Protein AF-A0A3M1CHD3-F1 (afdb_monomer)

Secondary structure (DSSP, 8-state):
--SSSHHHHHHHHHHHHHHHHHHHHHTT----HHHHHHHHHHHHHHHHHHHHHH-TTB-TTT-PBPPSSPPSB-TTT--BHHHHHHHHH--

Foldseek 3Di:
DPPPVVVVVVVVVLVVLLVVLVVCVVVVHDDDPVSVVSNVVVVVVVVVLVVLLPDPQAQVPPRHGADPPGDQAGPPPRDRRVVSNVVVVVD

Mean predicted aligned error: 11.99 Å

Solvent-accessible surface area (backbone atoms only — not comparable to full-atom values): 5481 Å² total; per-residue (Å²): 142,74,80,71,57,62,67,50,54,58,51,50,54,54,49,53,53,48,52,52,55,52,48,39,49,75,73,66,46,86,72,52,76,66,54,50,51,52,49,51,55,54,54,49,54,55,52,54,48,54,60,36,41,71,37,86,60,26,33,58,82,82,56,48,75,57,62,86,81,77,65,69,41,39,93,83,79,63,47,51,52,67,60,55,49,53,62,61,72,77,108

pLDDT: mean 77.54, std 13.14, range [44.16, 94.75]

Structure (mmCIF, N/CA/C/O backbone):
data_AF-A0A3M1CHD3-F1
#
_entry.id   AF-A0A3M1CHD3-F1
#
loop_
_atom_site.group_PDB
_atom_site.id
_atom_site.type_symbol
_atom_site.label_atom_id
_atom_site.label_alt_id
_atom_site.label_comp_id
_atom_site.label_asym_id
_atom_site.label_entity_id
_atom_site.label_seq_id
_atom_site.pdbx_PDB_ins_code
_atom_site.Cartn_x
_atom_site.Cartn_y
_atom_site.Cartn_z
_atom_site.occupancy
_atom_site.B_iso_or_equiv
_atom_site.auth_seq_id
_atom_site.auth_comp_id
_atom_site.auth_asym_id
_atom_site.auth_atom_id
_atom_site.pdbx_PDB_model_num
ATOM 1 N N . MET A 1 1 ? -11.550 3.774 -26.244 1.00 45.66 1 MET A N 1
ATOM 2 C CA . MET A 1 1 ? -10.382 3.911 -25.337 1.00 45.66 1 MET A CA 1
ATOM 3 C C . MET A 1 1 ? -10.854 4.190 -23.895 1.00 45.66 1 MET A C 1
ATOM 5 O O . MET A 1 1 ? -10.358 5.096 -23.253 1.00 45.66 1 MET A O 1
ATOM 9 N N . GLU A 1 2 ? -11.806 3.422 -23.341 1.00 44.50 2 GLU A N 1
ATOM 10 C CA . GLU A 1 2 ? -12.529 3.857 -22.115 1.00 44.50 2 GLU A CA 1
ATOM 11 C C . GLU A 1 2 ? -12.427 2.908 -20.908 1.00 44.50 2 GLU A C 1
ATOM 13 O O . GLU A 1 2 ? -12.875 3.236 -19.817 1.00 44.50 2 GLU A O 1
ATOM 18 N N . LYS A 1 3 ? -11.791 1.737 -21.038 1.00 44.56 3 LYS A N 1
ATOM 19 C CA . LYS A 1 3 ? -11.755 0.739 -19.946 1.00 44.56 3 LYS A CA 1
ATOM 20 C C . LYS A 1 3 ? -10.585 0.882 -18.961 1.00 44.56 3 LYS A C 1
ATOM 22 O O . LYS A 1 3 ? -10.537 0.146 -17.982 1.00 44.56 3 LYS A O 1
ATOM 27 N N . LEU A 1 4 ? -9.646 1.802 -19.197 1.00 44.16 4 LEU A N 1
ATOM 28 C CA . LEU A 1 4 ? -8.440 1.967 -18.365 1.00 44.16 4 LEU A CA 1
ATOM 29 C C . LEU A 1 4 ? -8.609 2.966 -17.209 1.00 44.16 4 LEU A C 1
ATOM 31 O O . LEU A 1 4 ? -7.884 2.862 -16.220 1.00 44.16 4 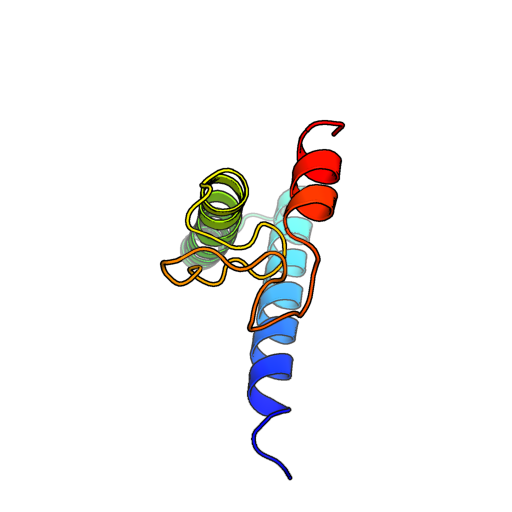LEU A O 1
ATOM 35 N N . LEU A 1 5 ? -9.580 3.880 -17.293 1.00 46.47 5 LEU A N 1
ATOM 36 C CA . LEU A 1 5 ? -9.817 4.902 -16.264 1.00 46.47 5 LEU A CA 1
ATOM 37 C C . LEU A 1 5 ? -10.541 4.340 -15.029 1.00 46.47 5 LEU A C 1
ATOM 39 O O . LEU A 1 5 ? -10.211 4.693 -13.900 1.00 46.47 5 LEU A O 1
ATOM 43 N N . SER A 1 6 ? -11.424 3.354 -15.215 1.00 54.28 6 SER A N 1
ATOM 44 C CA . SER A 1 6 ? -12.226 2.784 -14.120 1.00 54.28 6 SER A CA 1
ATOM 45 C C . SER A 1 6 ? -11.381 2.126 -13.021 1.00 54.28 6 SER A C 1
ATOM 47 O O . SER A 1 6 ? -11.704 2.195 -11.836 1.00 54.28 6 SER A O 1
ATOM 49 N N . GLY A 1 7 ? -10.260 1.501 -13.391 1.00 54.84 7 GLY A N 1
ATOM 50 C CA . GLY A 1 7 ? -9.362 0.847 -12.440 1.00 54.84 7 GLY A CA 1
ATOM 51 C C . GLY A 1 7 ? -8.510 1.819 -11.621 1.00 54.84 7 GLY A C 1
ATOM 52 O O . GLY A 1 7 ? -8.024 1.434 -10.553 1.00 54.84 7 GLY A O 1
ATOM 53 N N . PHE A 1 8 ? -8.310 3.042 -12.116 1.00 58.81 8 PHE A N 1
ATOM 54 C CA . PHE A 1 8 ? -7.578 4.098 -11.419 1.00 58.81 8 PHE A CA 1
ATOM 55 C C . PHE A 1 8 ? -8.486 4.793 -10.400 1.00 58.81 8 PHE A C 1
ATOM 57 O O . PHE A 1 8 ? -8.121 4.869 -9.226 1.00 58.81 8 PHE A O 1
ATOM 64 N N . ASP A 1 9 ? -9.714 5.136 -10.798 1.00 67.00 9 ASP A N 1
ATOM 65 C CA . ASP A 1 9 ? -10.734 5.724 -9.918 1.00 67.00 9 ASP A CA 1
ATOM 66 C C . ASP A 1 9 ? -11.037 4.854 -8.695 1.00 67.00 9 ASP A C 1
ATOM 68 O O . ASP A 1 9 ? -11.099 5.332 -7.562 1.00 67.00 9 ASP A O 1
ATOM 72 N N . VAL A 1 10 ? -11.152 3.536 -8.887 1.00 69.56 10 VAL A N 1
ATOM 73 C CA . VAL A 1 10 ? -11.402 2.603 -7.777 1.00 69.56 10 VAL A CA 1
ATOM 74 C C . VAL A 1 10 ? -10.227 2.552 -6.794 1.00 69.56 10 VAL A C 1
ATOM 76 O O . VAL A 1 10 ? -10.432 2.336 -5.597 1.00 69.56 10 VAL A O 1
ATOM 79 N N . ARG A 1 11 ? -8.984 2.727 -7.262 1.00 69.69 11 ARG A N 1
ATOM 80 C CA . ARG A 1 11 ? -7.810 2.766 -6.374 1.00 69.69 11 ARG A CA 1
ATOM 81 C C . ARG A 1 11 ? -7.718 4.087 -5.627 1.00 69.69 11 ARG A C 1
ATOM 83 O O . ARG A 1 11 ? -7.425 4.049 -4.435 1.00 69.69 11 ARG A O 1
ATOM 90 N N . LEU A 1 12 ? -7.989 5.203 -6.300 1.00 74.12 12 LEU A N 1
ATOM 91 C CA . LEU A 1 12 ? -7.967 6.531 -5.696 1.00 74.12 12 LEU A CA 1
ATOM 92 C C . LEU A 1 12 ? -9.020 6.644 -4.588 1.00 74.12 12 LEU A C 1
ATOM 94 O O . LEU A 1 12 ? -8.660 6.920 -3.448 1.00 74.12 12 LEU A O 1
ATOM 98 N N . ARG A 1 13 ? -10.268 6.239 -4.857 1.00 74.62 13 ARG A N 1
ATOM 99 C CA . ARG A 1 13 ? -11.333 6.204 -3.836 1.00 74.62 13 ARG A CA 1
ATOM 100 C C . ARG A 1 13 ? -10.988 5.340 -2.625 1.00 74.62 13 ARG A C 1
ATOM 102 O O . ARG A 1 13 ? -11.329 5.666 -1.493 1.00 74.62 13 ARG A O 1
ATOM 109 N N . ARG A 1 14 ? -10.304 4.210 -2.839 1.00 75.50 14 ARG A N 1
ATOM 110 C CA . ARG A 1 14 ? -9.834 3.355 -1.732 1.00 75.50 14 ARG A CA 1
ATOM 111 C C . ARG A 1 14 ? -8.747 4.030 -0.900 1.00 75.50 14 ARG A C 1
ATOM 113 O O . ARG A 1 14 ? -8.666 3.755 0.294 1.00 75.50 14 ARG A O 1
ATOM 120 N N . LEU A 1 15 ? -7.903 4.851 -1.522 1.00 77.44 15 LEU A N 1
ATOM 121 C CA . LEU A 1 15 ? -6.874 5.618 -0.827 1.00 77.44 15 LEU A CA 1
ATOM 122 C C . LEU A 1 15 ? -7.511 6.729 0.013 1.00 77.44 15 LEU A C 1
ATOM 124 O O . LEU A 1 15 ? -7.194 6.835 1.192 1.00 77.44 15 LEU A O 1
ATOM 128 N N . GLU A 1 16 ? -8.446 7.484 -0.562 1.00 81.44 16 GLU A N 1
ATOM 129 C CA . GLU A 1 16 ? -9.187 8.552 0.126 1.00 81.44 16 GLU A CA 1
ATOM 130 C C . GLU A 1 16 ? -9.897 8.022 1.377 1.00 81.44 16 GLU A C 1
ATOM 132 O O . GLU A 1 16 ? -9.697 8.544 2.469 1.00 81.44 16 GLU A O 1
ATOM 137 N N . GLN A 1 17 ? -10.610 6.896 1.254 1.00 81.12 17 GLN A N 1
ATOM 138 C CA . GLN A 1 17 ? -11.255 6.235 2.396 1.00 81.12 17 GLN A CA 1
ATOM 139 C C . GLN A 1 17 ? -10.259 5.783 3.474 1.00 81.12 17 GLN A C 1
ATOM 141 O O . GLN A 1 17 ? -10.575 5.791 4.659 1.00 81.12 17 GLN A O 1
ATOM 146 N N . CYS A 1 18 ? -9.053 5.357 3.089 1.00 81.25 18 CYS A N 1
ATOM 147 C CA . CYS A 1 18 ? -8.001 5.026 4.053 1.00 81.25 18 CYS A CA 1
ATOM 148 C C . CYS A 1 18 ? -7.544 6.258 4.833 1.00 81.25 18 CYS A C 1
ATOM 150 O O . CYS A 1 18 ? -7.358 6.176 6.044 1.00 81.25 18 CYS A O 1
ATOM 152 N N . VAL A 1 19 ? -7.324 7.367 4.126 1.00 83.81 19 VAL A N 1
ATOM 153 C CA . VAL A 1 19 ? -6.876 8.627 4.723 1.00 83.81 19 VAL A CA 1
ATOM 154 C C . VAL A 1 19 ? -7.931 9.152 5.692 1.00 83.81 19 VAL A C 1
ATOM 156 O O . VAL A 1 19 ? -7.577 9.518 6.807 1.00 83.81 19 VAL A O 1
ATOM 159 N N . GLU A 1 20 ? -9.211 9.097 5.320 1.00 85.50 20 GLU A N 1
ATOM 160 C CA . GLU A 1 20 ? -10.323 9.490 6.194 1.00 85.50 20 GLU A CA 1
ATOM 161 C C . GLU A 1 20 ? -10.346 8.674 7.496 1.00 85.50 20 GLU A C 1
ATOM 163 O O . GLU A 1 20 ? -10.357 9.246 8.584 1.00 85.50 20 GLU A O 1
ATOM 168 N N . LEU A 1 21 ? -10.271 7.339 7.411 1.00 83.75 21 LEU A N 1
ATOM 169 C CA . LEU A 1 21 ? -10.275 6.473 8.598 1.00 83.75 21 LEU A CA 1
ATOM 170 C C . LEU A 1 21 ? -9.061 6.708 9.508 1.00 83.75 21 LEU A C 1
ATOM 172 O O . LEU A 1 21 ? -9.188 6.685 10.731 1.00 83.75 21 LEU A O 1
ATOM 176 N N . LEU A 1 22 ? -7.882 6.941 8.924 1.00 83.12 22 LEU A N 1
ATOM 177 C CA . LEU A 1 22 ? -6.675 7.270 9.687 1.00 83.12 22 LEU A CA 1
ATOM 178 C C . LEU A 1 22 ? -6.786 8.638 10.367 1.00 83.12 22 LEU A C 1
ATOM 180 O O . LEU A 1 22 ? -6.353 8.772 11.509 1.00 83.12 22 LEU A O 1
ATOM 184 N N . ALA A 1 23 ? -7.374 9.627 9.690 1.00 81.25 23 ALA A N 1
ATOM 185 C CA . ALA A 1 23 ? -7.602 10.955 10.247 1.00 81.25 23 ALA A CA 1
ATOM 186 C C . ALA A 1 23 ? -8.566 10.896 11.438 1.00 81.25 23 ALA A C 1
ATOM 188 O O . ALA A 1 23 ? -8.228 11.405 12.503 1.00 81.25 23 ALA A O 1
ATOM 189 N N . ARG A 1 24 ? -9.695 10.187 11.303 1.00 83.19 24 ARG A N 1
ATOM 190 C CA . ARG A 1 24 ? -10.637 9.943 12.409 1.00 83.19 24 ARG A CA 1
ATOM 191 C C . ARG A 1 24 ? -9.946 9.324 13.620 1.00 83.19 24 ARG A C 1
ATOM 193 O O . ARG A 1 24 ? -10.043 9.842 14.729 1.00 83.19 24 ARG A O 1
ATOM 200 N N . GLN A 1 25 ? -9.168 8.263 13.401 1.00 82.69 25 GLN A N 1
ATOM 201 C CA . GLN A 1 25 ? -8.438 7.606 14.485 1.00 82.69 25 GLN A CA 1
ATOM 202 C C . GLN A 1 25 ? -7.399 8.530 15.146 1.00 82.69 25 GLN A C 1
ATOM 204 O O . GLN A 1 25 ? -7.229 8.479 16.362 1.00 82.69 25 GLN A O 1
ATOM 209 N N . ALA A 1 26 ? -6.706 9.372 14.373 1.00 76.12 26 ALA A N 1
ATOM 210 C CA . ALA A 1 26 ? -5.728 10.332 14.892 1.00 76.12 26 ALA A CA 1
ATOM 211 C C . ALA A 1 26 ? -6.379 11.482 15.679 1.00 76.12 26 ALA A C 1
ATOM 213 O O . ALA A 1 26 ? -5.791 11.970 16.642 1.00 76.12 26 ALA A O 1
A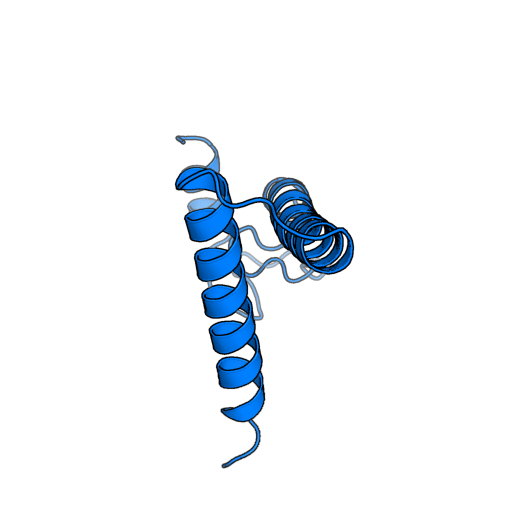TOM 214 N N . LEU A 1 27 ? -7.596 11.878 15.299 1.00 86.19 27 LEU A N 1
ATOM 215 C CA . LEU A 1 27 ? -8.416 12.863 16.010 1.00 86.19 27 LEU A CA 1
ATOM 216 C C . LEU A 1 27 ? -9.109 12.281 17.256 1.00 86.19 27 LEU A C 1
ATOM 218 O O . LEU A 1 27 ? -9.814 13.000 17.958 1.00 86.19 27 LEU A O 1
ATOM 222 N N . GLY A 1 28 ? -8.891 10.997 17.559 1.00 82.25 28 GLY A N 1
ATOM 223 C CA . GLY A 1 28 ? -9.461 10.326 18.727 1.00 82.25 28 GLY A CA 1
ATOM 224 C C . GLY A 1 28 ? -10.903 9.856 18.538 1.00 82.25 28 GLY A C 1
ATOM 225 O O . GLY A 1 28 ? -11.527 9.413 19.503 1.00 82.25 28 GLY A O 1
ATOM 226 N N . GLU A 1 29 ? -11.437 9.909 17.316 1.00 82.31 29 GLU A N 1
ATOM 227 C CA . GLU A 1 29 ? -12.740 9.327 17.005 1.00 82.31 29 GLU A CA 1
ATOM 228 C C . GLU A 1 29 ? -12.659 7.794 17.105 1.00 82.31 29 GLU A C 1
ATOM 230 O O . GLU A 1 29 ? -11.714 7.155 16.623 1.00 82.31 29 GLU A O 1
ATOM 235 N N . GL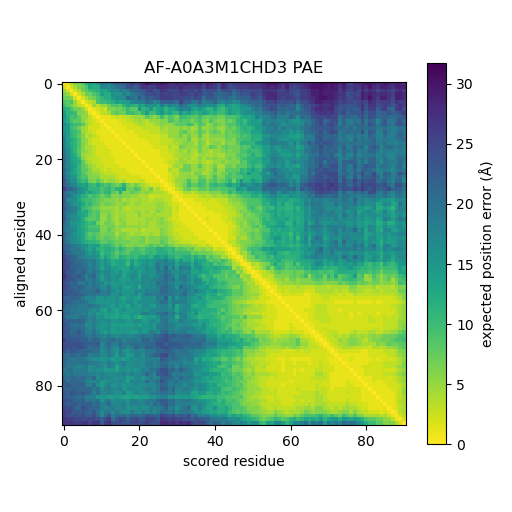N A 1 30 ? -13.655 7.179 17.748 1.00 84.00 30 GLN A N 1
ATOM 236 C CA . GLN A 1 30 ? -13.737 5.723 17.834 1.00 84.00 30 GLN A CA 1
ATOM 237 C C . GLN A 1 30 ? -14.189 5.148 16.493 1.00 84.00 30 GLN A C 1
ATOM 239 O O . GLN A 1 30 ? -15.336 5.316 16.092 1.00 84.00 30 GLN A O 1
ATOM 244 N N . LEU A 1 31 ? -13.285 4.427 15.831 1.00 83.19 31 LEU A N 1
ATOM 245 C CA . LEU A 1 31 ? -13.618 3.622 14.660 1.00 83.19 31 LEU A CA 1
ATOM 246 C C . LEU A 1 31 ? -14.424 2.385 15.065 1.00 83.19 31 LEU A C 1
ATOM 248 O O . LEU A 1 31 ? -14.067 1.679 16.017 1.00 83.19 31 LEU A O 1
ATOM 252 N N . ASP A 1 32 ? -15.454 2.058 14.291 1.00 86.62 32 ASP A N 1
ATOM 253 C CA . ASP A 1 32 ? -16.206 0.826 14.494 1.00 86.62 32 ASP A CA 1
ATOM 254 C C . ASP A 1 32 ? -15.396 -0.429 14.074 1.00 86.62 32 ASP A C 1
ATOM 256 O O . ASP A 1 32 ? -14.309 -0.374 13.481 1.00 86.62 32 ASP A O 1
ATOM 260 N N . ARG A 1 33 ? -15.918 -1.626 14.387 1.00 83.06 33 ARG A N 1
ATOM 261 C CA . ARG A 1 33 ? -15.248 -2.902 14.052 1.00 83.06 33 ARG A CA 1
ATOM 262 C C . ARG A 1 33 ? -15.065 -3.110 12.542 1.00 83.06 33 ARG A C 1
ATOM 264 O O . ARG A 1 33 ? -14.091 -3.745 12.125 1.00 83.06 33 ARG A O 1
ATOM 271 N N . THR A 1 34 ? -15.990 -2.618 11.729 1.00 85.62 34 THR A N 1
ATOM 272 C CA . THR A 1 34 ? -15.975 -2.735 10.266 1.00 85.62 34 THR A CA 1
ATOM 273 C C . THR A 1 34 ? -14.905 -1.827 9.667 1.00 85.62 34 THR A C 1
ATOM 275 O O . THR A 1 34 ? -14.112 -2.275 8.832 1.00 85.62 34 THR A O 1
ATOM 278 N N . GLU A 1 35 ? -14.841 -0.584 10.131 1.00 83.88 35 GLU A N 1
ATOM 279 C CA . GLU A 1 35 ? -13.855 0.432 9.774 1.00 83.88 35 GLU A CA 1
ATOM 280 C C . GLU A 1 35 ? -12.440 -0.021 10.144 1.00 83.88 35 GLU A C 1
ATOM 282 O O . GLU A 1 35 ? -11.561 -0.077 9.277 1.00 83.88 35 GLU A O 1
ATOM 287 N N . LEU A 1 36 ? -12.237 -0.490 11.381 1.00 82.12 36 LEU A N 1
ATOM 288 C CA . LEU A 1 36 ? -10.974 -1.095 11.819 1.00 82.12 36 LEU A CA 1
ATOM 289 C C . LEU A 1 36 ? -10.587 -2.299 10.952 1.00 82.12 36 LEU A C 1
ATOM 291 O O . LEU A 1 36 ? -9.426 -2.457 10.561 1.00 82.12 36 LEU A O 1
ATOM 295 N N . GLY A 1 37 ? -11.552 -3.158 10.619 1.00 83.94 37 GLY A N 1
ATOM 296 C CA . GLY A 1 37 ? -11.334 -4.306 9.743 1.00 83.94 37 GLY A CA 1
ATOM 297 C C . GLY A 1 37 ? -10.913 -3.904 8.326 1.00 83.94 37 GLY A C 1
ATOM 298 O O . GLY A 1 37 ? -10.048 -4.555 7.727 1.00 83.94 37 GLY A O 1
ATOM 299 N N . ARG A 1 38 ? -11.494 -2.830 7.782 1.00 82.31 38 ARG A N 1
ATOM 300 C CA . ARG A 1 38 ? -11.138 -2.272 6.471 1.00 82.31 38 ARG A CA 1
ATOM 301 C C . ARG A 1 38 ? -9.730 -1.680 6.502 1.00 82.31 38 ARG A C 1
ATOM 303 O O . ARG A 1 38 ? -8.918 -2.029 5.639 1.00 82.31 38 ARG A O 1
ATOM 310 N N . LEU A 1 39 ? -9.418 -0.884 7.522 1.00 80.44 39 LEU A N 1
ATOM 311 C CA . LEU A 1 39 ? -8.105 -0.275 7.709 1.00 80.44 39 LEU A CA 1
ATOM 312 C C . LEU A 1 39 ? -7.003 -1.340 7.828 1.00 80.44 39 LEU A C 1
ATOM 314 O O . LEU A 1 39 ? -6.022 -1.306 7.084 1.00 80.44 39 LEU A O 1
ATOM 318 N N . ARG A 1 40 ? -7.204 -2.367 8.668 1.00 79.69 40 ARG A N 1
ATOM 319 C CA . ARG A 1 40 ? -6.266 -3.498 8.810 1.00 79.69 40 ARG A CA 1
ATOM 320 C C . ARG A 1 40 ? -6.007 -4.218 7.488 1.00 79.69 40 ARG A C 1
ATOM 322 O O . ARG A 1 40 ? -4.857 -4.520 7.175 1.00 79.69 40 ARG A O 1
ATOM 329 N N . ARG A 1 41 ? -7.046 -4.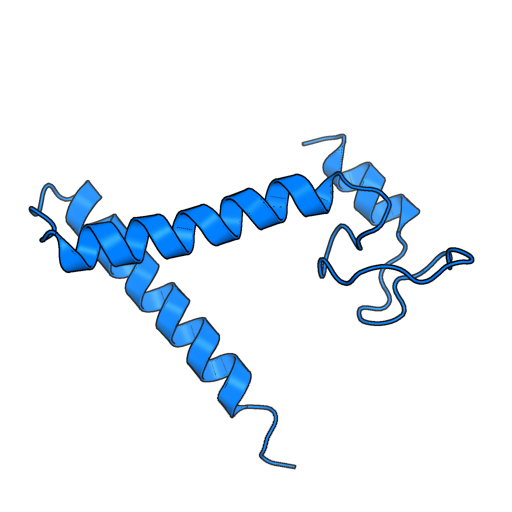486 6.686 1.00 78.75 41 ARG A N 1
ATOM 330 C CA . ARG A 1 41 ? -6.884 -5.144 5.373 1.00 78.75 41 ARG A CA 1
ATOM 331 C C . ARG A 1 41 ? -6.077 -4.294 4.395 1.00 78.75 41 ARG A C 1
ATOM 333 O O . ARG A 1 41 ? -5.305 -4.846 3.611 1.00 78.75 41 ARG A O 1
ATOM 340 N N . LEU A 1 42 ? -6.267 -2.979 4.407 1.00 73.06 42 LEU A N 1
ATOM 341 C CA . LEU A 1 42 ? -5.566 -2.066 3.505 1.00 73.06 42 LEU A CA 1
ATOM 342 C C . LEU A 1 42 ? -4.099 -1.890 3.923 1.00 73.06 42 LEU A C 1
ATOM 344 O O . LEU A 1 42 ? -3.215 -2.049 3.081 1.00 73.06 42 LEU A O 1
ATOM 348 N N . LEU A 1 43 ? -3.830 -1.713 5.221 1.00 71.69 43 LEU A N 1
ATOM 349 C CA . LEU A 1 43 ? -2.471 -1.669 5.777 1.00 71.69 43 LEU A CA 1
ATOM 350 C C . LEU A 1 43 ? -1.720 -3.007 5.637 1.00 71.69 43 LEU A C 1
ATOM 352 O O . LEU A 1 43 ? -0.512 -3.045 5.409 1.00 71.69 43 LEU A O 1
ATOM 356 N N . GLY A 1 44 ? -2.423 -4.139 5.723 1.00 68.00 44 GLY A N 1
ATOM 357 C CA . GLY A 1 44 ? -1.827 -5.452 5.468 1.00 68.00 44 GLY A CA 1
ATOM 358 C C . GLY A 1 44 ? -1.298 -5.578 4.035 1.00 68.00 44 GLY A C 1
ATOM 359 O O . GLY A 1 44 ? -0.186 -6.059 3.819 1.00 68.00 44 GLY A O 1
ATOM 360 N N . LYS A 1 45 ? -2.054 -5.074 3.049 1.00 64.75 45 LYS A N 1
ATOM 361 C CA . LYS A 1 45 ? -1.654 -5.087 1.631 1.00 64.75 45 LYS A CA 1
ATOM 362 C C . LYS A 1 45 ? -0.454 -4.183 1.348 1.00 64.75 45 LYS A C 1
ATOM 364 O O . LYS A 1 45 ? 0.381 -4.546 0.519 1.00 64.75 45 LYS A O 1
ATOM 369 N N . THR A 1 46 ? -0.328 -3.048 2.037 1.00 60.53 46 THR A N 1
ATOM 370 C CA . THR A 1 46 ? 0.854 -2.180 1.906 1.00 60.53 46 THR A CA 1
ATOM 371 C C . THR A 1 46 ? 2.098 -2.825 2.522 1.00 60.53 46 THR A C 1
ATOM 373 O O . THR A 1 46 ? 3.158 -2.799 1.893 1.00 60.53 46 THR A O 1
ATOM 376 N N . ARG A 1 47 ? 1.970 -3.517 3.667 1.00 56.75 47 ARG A N 1
ATOM 377 C CA . ARG A 1 47 ? 3.057 -4.319 4.268 1.00 56.75 47 ARG A CA 1
ATOM 378 C C . ARG A 1 47 ? 3.530 -5.463 3.369 1.00 56.75 47 ARG A C 1
ATOM 380 O O . ARG A 1 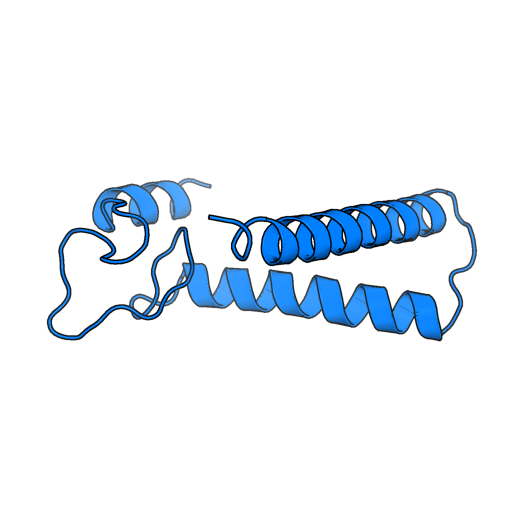47 ? 4.730 -5.632 3.184 1.00 56.75 47 ARG A O 1
ATOM 387 N N . SER A 1 48 ? 2.621 -6.217 2.745 1.00 55.72 48 SER A N 1
ATOM 38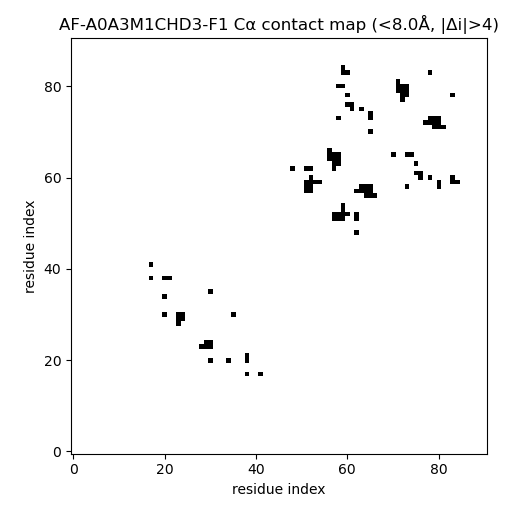8 C CA . SER A 1 48 ? 3.010 -7.255 1.771 1.00 55.72 48 SER A CA 1
ATOM 389 C C . SER A 1 48 ? 3.751 -6.672 0.565 1.00 55.72 48 SER A C 1
ATOM 391 O O . SER A 1 48 ? 4.623 -7.327 -0.007 1.00 55.72 48 SER A O 1
ATOM 393 N N . GLY A 1 49 ? 3.430 -5.431 0.193 1.00 57.09 49 GLY A N 1
ATOM 394 C CA . GLY A 1 49 ? 4.169 -4.697 -0.820 1.00 57.09 49 GLY A CA 1
ATOM 395 C C . GLY A 1 49 ? 5.620 -4.429 -0.422 1.00 57.09 49 GLY A C 1
ATOM 396 O O . GLY A 1 49 ? 6.493 -4.552 -1.275 1.00 57.09 49 GLY A O 1
ATOM 397 N N . SER A 1 50 ? 5.916 -4.142 0.853 1.00 58.34 50 SER A N 1
ATOM 398 C CA . SER A 1 50 ? 7.303 -3.932 1.304 1.00 58.34 50 SER A CA 1
ATOM 399 C C . SER A 1 50 ? 8.129 -5.223 1.255 1.00 58.34 50 SER A C 1
ATOM 401 O O . SER A 1 50 ? 9.241 -5.207 0.731 1.00 58.34 50 SER A O 1
ATOM 403 N N . ALA A 1 51 ? 7.556 -6.364 1.659 1.00 60.19 51 ALA A N 1
ATOM 404 C CA . ALA A 1 51 ? 8.216 -7.668 1.539 1.00 60.19 51 ALA A CA 1
ATOM 405 C C . ALA A 1 51 ? 8.500 -8.043 0.070 1.00 60.19 51 ALA A C 1
ATOM 407 O O . ALA A 1 51 ? 9.535 -8.620 -0.256 1.00 60.19 51 ALA A O 1
ATOM 408 N N . ARG A 1 52 ? 7.606 -7.670 -0.856 1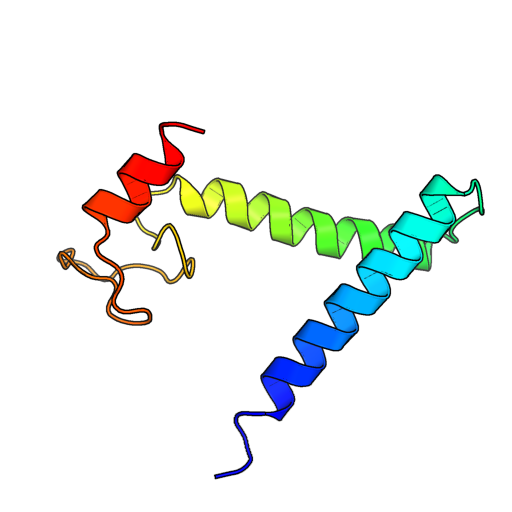.00 64.25 52 ARG A N 1
ATOM 409 C CA . ARG A 1 52 ? 7.827 -7.861 -2.299 1.00 64.25 52 ARG A CA 1
ATOM 410 C C . ARG A 1 52 ? 8.854 -6.895 -2.886 1.00 64.25 52 ARG A C 1
ATOM 412 O O . ARG A 1 52 ? 9.484 -7.245 -3.878 1.00 64.25 52 ARG A O 1
ATOM 419 N N . ARG A 1 53 ? 9.047 -5.703 -2.308 1.00 67.69 53 ARG A N 1
ATOM 420 C CA . ARG A 1 53 ? 10.065 -4.741 -2.774 1.00 67.69 53 ARG A CA 1
ATOM 421 C C . ARG A 1 53 ? 11.488 -5.270 -2.583 1.00 67.69 53 ARG A C 1
ATOM 423 O O . ARG A 1 53 ? 12.352 -4.971 -3.407 1.00 67.69 53 ARG A O 1
ATOM 430 N N . THR A 1 54 ? 11.725 -6.076 -1.547 1.00 69.56 54 THR A N 1
ATOM 431 C CA . THR A 1 54 ? 13.041 -6.671 -1.262 1.00 69.56 54 THR A CA 1
ATOM 432 C C . THR A 1 54 ? 13.266 -8.014 -1.971 1.00 69.56 54 THR A C 1
ATOM 434 O O . THR A 1 54 ? 14.409 -8.337 -2.303 1.00 69.56 54 THR A O 1
ATOM 437 N N . ASP A 1 55 ? 12.211 -8.771 -2.310 1.00 82.19 55 ASP A N 1
ATOM 438 C CA . ASP A 1 55 ? 12.343 -10.020 -3.077 1.00 82.19 55 ASP A CA 1
ATOM 439 C C . ASP A 1 55 ? 12.828 -9.745 -4.516 1.00 82.19 55 ASP A C 1
ATOM 441 O O . ASP A 1 55 ? 12.230 -9.012 -5.312 1.00 82.19 55 ASP A O 1
ATOM 445 N N . ARG A 1 56 ? 13.942 -10.381 -4.895 1.00 84.94 56 ARG A N 1
ATOM 446 C CA . ARG A 1 56 ? 14.544 -10.214 -6.222 1.00 84.94 56 ARG A CA 1
ATOM 447 C C . ARG A 1 56 ? 13.689 -10.768 -7.373 1.00 84.94 56 ARG A C 1
ATOM 449 O O . ARG A 1 56 ? 13.960 -10.447 -8.529 1.00 84.94 56 ARG A O 1
ATOM 456 N N . ARG A 1 57 ? 12.673 -11.585 -7.084 1.00 89.50 57 ARG A N 1
ATOM 457 C CA . ARG A 1 57 ? 11.697 -12.113 -8.055 1.00 89.50 57 ARG A CA 1
ATOM 458 C C . ARG A 1 57 ? 10.646 -11.090 -8.473 1.00 89.50 57 ARG A C 1
ATOM 460 O O . ARG A 1 57 ? 9.916 -11.360 -9.420 1.00 89.50 57 ARG A O 1
ATOM 467 N N . TYR A 1 58 ? 10.575 -9.935 -7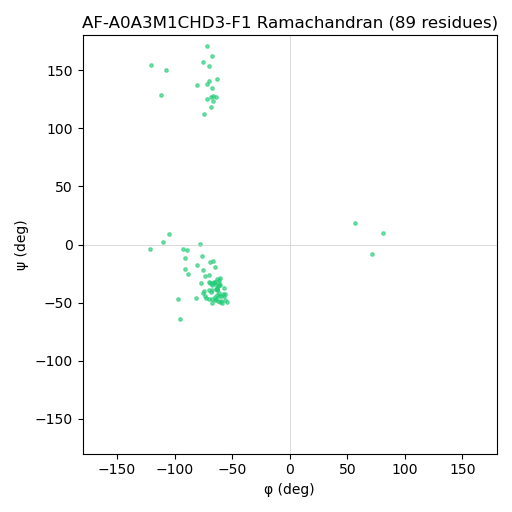.816 1.00 89.31 58 TYR A N 1
ATOM 468 C CA . TYR A 1 58 ? 9.614 -8.885 -8.131 1.00 89.31 58 TYR A CA 1
ATOM 469 C C . TYR A 1 58 ? 10.317 -7.578 -8.503 1.00 89.31 58 TYR A C 1
ATOM 471 O O . TYR A 1 58 ? 11.468 -7.318 -8.129 1.00 89.31 58 TYR A O 1
ATOM 479 N N . CYS A 1 59 ? 9.621 -6.756 -9.287 1.00 88.31 59 CYS A N 1
ATOM 480 C CA . CYS A 1 59 ? 10.043 -5.393 -9.560 1.00 88.31 59 CYS A CA 1
ATOM 481 C C . CYS A 1 59 ? 9.925 -4.552 -8.274 1.00 88.31 59 CYS A C 1
ATOM 483 O O . CYS A 1 59 ? 8.839 -4.490 -7.701 1.00 88.31 59 CYS A O 1
ATOM 485 N N . PRO A 1 60 ? 10.982 -3.846 -7.842 1.00 86.88 60 PRO A N 1
ATOM 486 C CA . PRO A 1 60 ? 10.935 -3.003 -6.644 1.00 86.88 60 PRO A CA 1
ATOM 487 C C . PRO A 1 60 ? 9.972 -1.807 -6.760 1.00 86.88 60 PRO A C 1
ATOM 489 O O . PRO A 1 60 ? 9.563 -1.254 -5.746 1.00 86.88 60 PRO A O 1
ATOM 492 N N . VAL A 1 61 ? 9.597 -1.411 -7.981 1.00 86.88 61 VAL A N 1
ATOM 493 C CA . VAL A 1 61 ? 8.717 -0.257 -8.229 1.00 86.88 61 VAL A CA 1
ATOM 494 C C . VAL A 1 61 ? 7.266 -0.700 -8.386 1.00 86.88 61 VAL A C 1
ATOM 496 O O . VAL A 1 61 ? 6.420 -0.369 -7.562 1.00 86.88 61 VAL A O 1
ATOM 499 N N . CYS A 1 62 ? 6.968 -1.492 -9.421 1.00 84.81 62 CYS A N 1
ATOM 500 C CA . CYS A 1 62 ? 5.594 -1.891 -9.740 1.00 84.81 62 CYS A CA 1
ATOM 501 C C . CYS A 1 62 ? 5.170 -3.228 -9.114 1.00 84.81 62 CYS A C 1
ATOM 503 O O . CYS A 1 62 ? 4.031 -3.646 -9.298 1.00 84.81 62 CYS A O 1
ATOM 505 N N . GLN A 1 63 ? 6.079 -3.928 -8.421 1.00 87.25 63 GLN A N 1
ATOM 506 C CA . GLN A 1 63 ? 5.839 -5.222 -7.761 1.00 87.25 63 GLN A CA 1
ATOM 507 C C . GLN A 1 63 ? 5.328 -6.339 -8.678 1.00 87.25 63 GLN A C 1
ATOM 509 O O . GLN A 1 63 ? 4.834 -7.360 -8.199 1.00 87.25 63 GLN A O 1
ATOM 514 N N . THR A 1 64 ? 5.489 -6.194 -9.995 1.00 86.62 64 THR A N 1
ATOM 515 C CA . THR A 1 64 ? 5.216 -7.279 -10.941 1.00 86.62 64 THR A CA 1
ATOM 516 C C . THR A 1 64 ? 6.276 -8.370 -10.799 1.00 86.62 64 THR A C 1
ATOM 518 O O . THR A 1 64 ? 7.460 -8.067 -10.622 1.00 86.62 64 THR A O 1
ATOM 521 N N . ARG A 1 65 ? 5.863 -9.640 -10.880 1.00 90.19 65 ARG A N 1
ATOM 522 C CA . ARG A 1 65 ? 6.781 -10.785 -10.894 1.00 90.19 65 ARG A CA 1
ATOM 523 C C . ARG A 1 65 ? 7.645 -10.728 -12.154 1.00 90.19 65 ARG A C 1
ATOM 525 O O . ARG A 1 65 ? 7.129 -10.612 -13.260 1.00 90.19 65 ARG A O 1
ATOM 532 N N . LEU A 1 66 ? 8.958 -10.783 -11.980 1.00 90.69 66 LEU A N 1
ATOM 533 C CA . LEU A 1 66 ? 9.914 -10.720 -13.077 1.00 90.69 66 LEU A CA 1
ATOM 534 C C . LEU A 1 66 ? 10.042 -12.098 -13.745 1.00 90.69 66 LEU A C 1
ATOM 536 O O . LEU A 1 66 ? 10.118 -13.103 -13.028 1.00 90.69 66 LEU A O 1
ATOM 540 N N . PRO A 1 67 ? 10.078 -12.157 -15.088 1.00 87.94 67 PRO A N 1
ATOM 541 C CA . PRO A 1 67 ? 10.295 -13.402 -15.815 1.00 87.94 67 PRO A CA 1
ATOM 542 C C . PRO A 1 67 ? 11.715 -13.945 -15.589 1.00 87.94 67 PRO A C 1
ATOM 544 O O . PRO A 1 67 ? 12.620 -13.225 -15.153 1.00 87.94 67 PRO A O 1
ATOM 547 N N . SER A 1 68 ? 11.896 -15.232 -15.887 1.00 86.56 68 SER A N 1
ATOM 548 C CA . SER A 1 68 ? 13.203 -15.888 -15.978 1.00 86.56 68 SER A CA 1
ATOM 549 C C . SER A 1 68 ? 13.459 -16.257 -17.447 1.00 86.56 68 SER A C 1
ATOM 551 O O . SER A 1 68 ? 12.574 -16.884 -18.027 1.00 86.56 68 SER A O 1
ATOM 553 N N . PRO A 1 69 ? 14.611 -15.903 -18.054 1.00 85.62 69 PRO A N 1
ATOM 554 C CA . PRO A 1 69 ? 15.752 -15.197 -17.463 1.00 85.62 69 PRO A CA 1
ATOM 555 C C . PRO A 1 69 ? 15.450 -13.724 -17.140 1.00 85.62 69 PRO A C 1
ATOM 557 O O . PRO A 1 69 ? 14.586 -13.093 -17.748 1.00 85.62 69 PRO A O 1
ATOM 560 N N . ARG A 1 70 ? 16.159 -13.165 -16.149 1.00 81.75 70 ARG A N 1
ATOM 561 C CA . ARG A 1 70 ? 15.928 -11.784 -15.696 1.00 81.75 70 ARG A CA 1
ATOM 562 C C . ARG A 1 70 ? 16.417 -10.765 -16.723 1.00 81.75 70 ARG A C 1
ATOM 564 O O . ARG A 1 70 ? 17.599 -10.723 -17.047 1.00 81.75 70 ARG A O 1
ATOM 571 N N . SER A 1 71 ? 15.525 -9.872 -17.138 1.00 86.81 71 SER A N 1
ATOM 572 C CA . SER A 1 71 ? 15.847 -8.676 -17.920 1.00 86.81 71 SER A CA 1
ATOM 573 C C . SER A 1 71 ? 16.494 -7.580 -17.056 1.00 86.81 71 SER A C 1
ATOM 575 O O . SER A 1 71 ? 16.295 -7.530 -15.843 1.00 86.81 71 SER A O 1
ATOM 577 N N . ARG A 1 72 ? 17.245 -6.651 -17.672 1.00 92.50 72 ARG A N 1
ATOM 578 C CA . ARG A 1 72 ? 17.797 -5.460 -16.978 1.00 92.50 72 ARG A CA 1
ATOM 579 C C . ARG A 1 72 ? 16.710 -4.452 -16.574 1.00 92.50 72 ARG A C 1
ATOM 581 O O . ARG A 1 72 ? 16.831 -3.789 -15.543 1.00 92.50 72 ARG A O 1
ATOM 588 N N . LYS A 1 73 ? 15.653 -4.348 -17.384 1.00 93.81 73 LYS A N 1
ATOM 589 C CA . LYS A 1 73 ? 14.486 -3.482 -17.158 1.00 93.81 73 LYS A CA 1
ATOM 590 C C . LYS A 1 73 ? 13.263 -4.306 -16.775 1.00 93.81 73 LYS A C 1
ATOM 592 O O . LYS A 1 73 ? 13.125 -5.445 -17.219 1.00 93.81 73 LYS A O 1
ATOM 597 N N . CYS A 1 74 ? 12.356 -3.738 -15.988 1.00 91.25 74 CYS A N 1
ATOM 598 C CA . CYS A 1 74 ? 11.046 -4.347 -15.782 1.00 91.25 74 CYS A CA 1
ATOM 599 C C . CYS A 1 74 ? 10.246 -4.317 -17.099 1.00 91.25 74 CYS A C 1
ATOM 601 O O . CYS A 1 74 ? 10.089 -3.234 -17.658 1.00 91.25 74 CYS A O 1
ATOM 603 N N . PRO A 1 75 ? 9.688 -5.446 -17.572 1.00 89.06 75 PRO A N 1
ATOM 604 C CA . PRO A 1 75 ? 8.916 -5.473 -18.818 1.00 89.06 75 PRO A CA 1
ATOM 605 C C . PRO A 1 75 ? 7.571 -4.738 -18.720 1.00 89.06 75 PRO A C 1
ATOM 607 O O . PRO A 1 75 ? 6.963 -4.450 -19.740 1.00 89.06 75 PRO A O 1
ATOM 610 N N . VAL A 1 76 ? 7.101 -4.440 -17.504 1.00 90.50 76 VAL A N 1
ATOM 611 C CA . VAL A 1 76 ? 5.804 -3.782 -17.279 1.00 90.50 76 VAL A CA 1
ATOM 612 C C . VAL A 1 76 ? 5.943 -2.279 -17.079 1.00 90.50 76 VAL A C 1
ATOM 614 O O . VAL A 1 76 ? 5.196 -1.519 -17.678 1.00 90.50 76 VAL A O 1
ATOM 617 N N . CYS A 1 77 ? 6.882 -1.828 -16.243 1.00 88.62 77 CYS A N 1
ATOM 618 C CA . CYS A 1 77 ? 7.044 -0.398 -15.949 1.00 88.62 77 CYS A CA 1
ATOM 619 C C . CYS A 1 77 ? 8.317 0.228 -16.532 1.00 88.62 77 CYS A C 1
ATOM 621 O O . CYS A 1 77 ? 8.596 1.389 -16.261 1.00 88.62 77 CYS A O 1
ATOM 623 N N . GLY A 1 78 ? 9.134 -0.532 -17.266 1.00 89.88 78 GLY A N 1
ATOM 624 C CA . GLY A 1 78 ? 10.329 -0.028 -17.953 1.00 89.88 78 GLY A CA 1
ATOM 625 C C . GLY A 1 78 ? 11.518 0.344 -17.060 1.00 89.88 78 GLY A C 1
ATOM 626 O O . GLY A 1 78 ? 12.605 0.585 -17.583 1.00 89.88 78 GLY A O 1
ATOM 627 N N . VAL A 1 79 ? 11.361 0.356 -15.731 1.00 92.81 79 VAL A N 1
ATOM 628 C CA . VAL A 1 79 ? 12.421 0.794 -14.808 1.00 92.81 79 VAL A CA 1
ATOM 629 C C . VAL A 1 79 ? 13.657 -0.105 -14.867 1.00 92.81 79 VAL A C 1
ATOM 631 O O . VAL A 1 79 ? 13.536 -1.333 -14.943 1.00 92.81 79 VAL A O 1
ATOM 634 N N . LEU A 1 80 ? 14.845 0.495 -14.764 1.00 94.75 80 LEU A N 1
ATOM 635 C CA . LEU A 1 80 ? 16.099 -0.225 -14.553 1.00 94.75 80 LEU A CA 1
ATOM 636 C C . LEU A 1 80 ? 16.123 -0.843 -13.150 1.00 94.75 80 LEU A C 1
ATOM 638 O O . LEU A 1 80 ? 16.058 -0.157 -12.129 1.00 94.75 80 LEU A O 1
ATOM 642 N N . LEU A 1 81 ? 16.208 -2.173 -13.091 1.00 90.44 81 LEU A N 1
ATOM 643 C CA . LEU A 1 81 ? 16.087 -2.913 -11.834 1.00 90.44 81 LEU A CA 1
ATOM 644 C C . LEU A 1 81 ? 17.293 -2.717 -1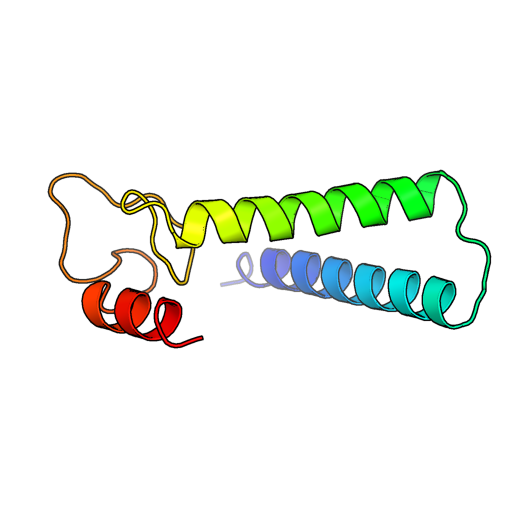0.906 1.00 90.44 81 LEU A C 1
ATOM 646 O O . LEU A 1 81 ? 17.145 -2.867 -9.696 1.00 90.44 81 LEU A O 1
ATOM 650 N N . SER A 1 82 ? 18.471 -2.409 -11.450 1.00 90.88 82 SER A N 1
ATOM 651 C CA . SER A 1 82 ? 19.687 -2.119 -10.680 1.00 90.88 82 SER A CA 1
ATOM 652 C C . SER A 1 82 ? 19.563 -0.812 -9.896 1.00 90.88 82 SER A C 1
ATOM 654 O O . SER A 1 82 ? 19.791 -0.797 -8.688 1.00 90.88 82 SER A O 1
ATOM 656 N N . GLU A 1 83 ? 19.153 0.262 -10.566 1.00 91.44 83 GLU A N 1
ATOM 657 C CA . GLU A 1 83 ? 18.983 1.595 -9.975 1.00 91.44 83 GLU A CA 1
ATOM 658 C C . GLU A 1 83 ? 17.871 1.599 -8.932 1.00 91.44 83 GLU A C 1
ATOM 660 O O . GLU A 1 83 ? 18.078 2.027 -7.798 1.00 91.44 83 GLU A O 1
ATOM 665 N N . ALA A 1 84 ? 16.718 1.016 -9.273 1.00 86.25 84 ALA A N 1
ATOM 666 C CA . ALA A 1 84 ? 15.584 0.955 -8.362 1.00 86.25 84 ALA A CA 1
ATOM 667 C C . ALA A 1 84 ? 15.879 0.143 -7.087 1.00 86.25 84 ALA A C 1
ATOM 669 O O . ALA A 1 84 ? 15.322 0.431 -6.033 1.00 86.25 84 ALA A O 1
ATOM 670 N N . ARG A 1 85 ? 16.760 -0.867 -7.156 1.00 87.06 85 ARG A N 1
ATOM 671 C CA . ARG A 1 85 ? 17.220 -1.594 -5.961 1.00 87.06 85 ARG A CA 1
ATOM 672 C C . ARG A 1 85 ? 18.210 -0.779 -5.141 1.00 87.06 85 ARG A C 1
ATOM 674 O O . ARG A 1 85 ? 18.106 -0.802 -3.923 1.00 87.06 85 ARG A O 1
ATOM 681 N N . ARG A 1 86 ? 19.125 -0.051 -5.790 1.00 86.88 86 ARG A N 1
ATOM 682 C CA . ARG A 1 86 ? 20.087 0.819 -5.101 1.00 86.88 86 ARG A CA 1
ATOM 683 C C . ARG A 1 86 ? 19.365 1.892 -4.281 1.00 86.88 86 ARG A C 1
ATOM 685 O O . ARG A 1 86 ? 19.687 2.050 -3.113 1.00 86.88 86 ARG A O 1
ATOM 692 N N . ALA A 1 87 ? 18.335 2.518 -4.852 1.00 82.19 87 ALA A N 1
ATOM 693 C CA . ALA A 1 87 ? 17.513 3.518 -4.167 1.00 82.19 87 ALA A CA 1
ATOM 694 C C . ALA A 1 87 ? 16.789 2.979 -2.916 1.00 82.19 87 ALA A C 1
ATOM 696 O O . ALA A 1 87 ? 16.547 3.731 -1.980 1.00 82.19 87 ALA A O 1
ATOM 697 N N . LEU A 1 88 ? 16.457 1.682 -2.881 1.00 77.88 88 LEU A N 1
ATOM 698 C CA . LEU A 1 88 ? 15.836 1.039 -1.716 1.00 77.88 88 LEU A CA 1
ATOM 699 C C . LEU A 1 88 ? 16.835 0.658 -0.614 1.00 77.88 88 LEU A C 1
ATOM 701 O O . LEU A 1 88 ? 16.404 0.358 0.491 1.00 77.88 88 LEU A O 1
ATOM 705 N N . SER A 1 89 ? 18.136 0.592 -0.909 1.00 71.44 89 SER A N 1
ATOM 706 C CA . SER A 1 89 ? 19.175 0.218 0.066 1.00 71.44 89 SER A CA 1
ATOM 707 C C . SER A 1 89 ? 19.776 1.416 0.806 1.00 71.44 89 SER A C 1
ATOM 709 O O . SER A 1 89 ? 20.509 1.221 1.767 1.00 71.44 89 SER A O 1
ATOM 711 N N . THR A 1 90 ? 19.494 2.635 0.349 1.00 64.31 90 THR A N 1
ATOM 712 C CA . THR A 1 90 ? 19.989 3.904 0.910 1.00 64.31 90 THR A CA 1
ATOM 713 C C . THR A 1 90 ? 18.936 4.671 1.720 1.00 64.31 90 THR A C 1
ATOM 715 O O . THR A 1 90 ? 19.171 5.832 2.041 1.00 64.31 90 THR A O 1
ATOM 718 N N . GLY A 1 91 ? 17.777 4.067 1.999 1.00 51.66 91 GLY A N 1
ATOM 719 C CA . GLY A 1 91 ? 16.661 4.683 2.729 1.00 51.66 91 GLY A CA 1
ATOM 720 C C . GLY A 1 91 ? 16.261 3.913 3.975 1.00 51.66 91 GLY A C 1
ATOM 721 O O . GLY A 1 91 ? 16.655 2.731 4.088 1.00 51.66 91 GLY A O 1
#

Radius of gyration: 17.08 Å; Cα contacts (8 Å, |Δi|>4): 59; chains: 1; bounding box: 36×29×44 Å

Sequence (91 aa):
MEKLLSGFDVRLRRLEQCVELLARQALGEQLDRTELGRLRRLLGKTRSGSARRTDRRYCPVCQTRLPSPRSRKCPVCGVLLSEARRALSTG